Protein AF-A0A413Q393-F1 (afdb_monomer)

Radius of gyration: 30.69 Å; Cα contacts (8 Å, |Δi|>4): 27; chains: 1; bounding box: 62×21×84 Å

Solvent-accessible surface area (backbone atoms only — not comparable to full-atom values): 5600 Å² total; per-residue (Å²): 109,70,70,57,51,54,52,51,53,52,53,51,53,51,50,53,52,50,50,51,53,52,49,54,53,48,55,52,49,55,50,51,52,53,49,50,52,52,49,54,51,51,52,51,52,52,50,52,52,51,49,52,53,50,51,51,51,52,51,51,52,50,52,51,31,60,77,71,66,36,59,70,59,49,56,47,31,75,76,32,68,68,58,32,51,50,49,34,37,75,72,64,72,47,69,95,75,85,82,126

pLDDT: mean 90.75, std 11.18, range [36.12, 97.38]

Structure (mmCIF, N/CA/C/O backbone):
data_AF-A0A413Q393-F1
#
_entry.id   AF-A0A413Q393-F1
#
loop_
_atom_site.group_PDB
_atom_site.id
_atom_site.type_symbol
_atom_site.label_atom_id
_atom_site.label_alt_id
_atom_site.label_comp_id
_atom_site.label_asym_id
_atom_site.label_entity_id
_atom_site.label_seq_id
_atom_site.pdbx_PDB_ins_code
_atom_site.Cartn_x
_atom_site.Cartn_y
_atom_site.Cartn_z
_atom_site.occupancy
_atom_site.B_iso_or_equiv
_atom_site.auth_seq_id
_atom_site.auth_comp_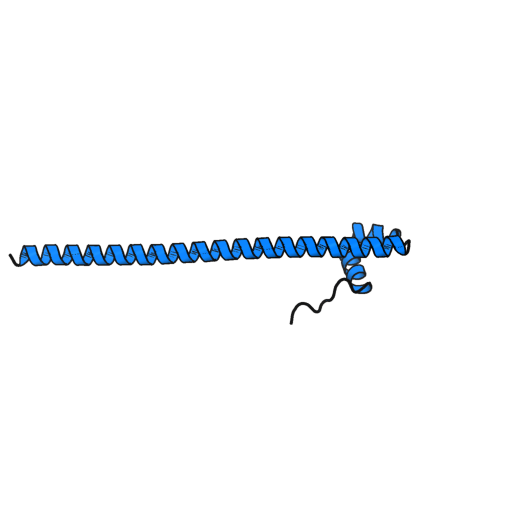id
_atom_site.auth_asym_id
_atom_site.auth_atom_id
_atom_site.pdbx_PDB_model_num
ATOM 1 N N . ILE A 1 1 ? 42.055 -0.809 -59.040 1.00 79.81 1 ILE A N 1
ATOM 2 C CA . ILE A 1 1 ? 40.576 -0.832 -59.170 1.00 79.81 1 ILE A CA 1
ATOM 3 C C . ILE A 1 1 ? 39.968 -1.900 -58.253 1.00 79.81 1 ILE A C 1
ATOM 5 O O . ILE A 1 1 ? 39.369 -1.517 -57.261 1.00 79.81 1 ILE A O 1
ATOM 9 N N . LEU A 1 2 ? 40.216 -3.202 -58.464 1.00 86.00 2 LEU A N 1
ATOM 10 C CA . LEU A 1 2 ? 39.637 -4.277 -57.629 1.00 86.00 2 LEU A CA 1
ATOM 11 C C . LEU A 1 2 ? 39.999 -4.199 -56.128 1.00 86.00 2 LEU A C 1
ATOM 13 O O . LEU A 1 2 ? 39.135 -4.355 -55.274 1.00 86.00 2 LEU A O 1
ATOM 17 N N . LYS A 1 3 ? 41.265 -3.906 -55.795 1.00 87.94 3 LYS A N 1
ATOM 18 C CA . LYS A 1 3 ? 41.727 -3.782 -54.397 1.00 87.94 3 LYS A CA 1
ATOM 19 C C . LYS A 1 3 ? 41.019 -2.659 -53.625 1.00 87.94 3 LYS A C 1
ATOM 21 O O . LYS A 1 3 ? 40.673 -2.848 -52.464 1.00 87.94 3 LYS A O 1
ATOM 26 N N . GLU A 1 4 ? 40.807 -1.515 -54.273 1.00 87.75 4 GLU A N 1
ATOM 27 C CA . GLU A 1 4 ? 40.109 -0.373 -53.667 1.00 87.75 4 GLU A CA 1
ATOM 28 C C . GLU A 1 4 ? 38.618 -0.670 -53.500 1.00 87.75 4 GLU A C 1
ATOM 30 O O . GLU A 1 4 ? 38.074 -0.445 -52.426 1.00 87.75 4 GLU A O 1
ATOM 35 N N . PHE A 1 5 ? 37.987 -1.293 -54.502 1.00 89.94 5 PHE A N 1
ATOM 36 C CA . PHE A 1 5 ? 36.597 -1.742 -54.410 1.00 89.94 5 PHE A CA 1
ATOM 37 C C . PHE A 1 5 ? 36.365 -2.676 -53.212 1.00 89.94 5 PHE A C 1
ATOM 39 O O . PHE A 1 5 ? 35.477 -2.433 -52.400 1.00 89.94 5 PHE A O 1
ATOM 46 N N . LEU A 1 6 ? 37.209 -3.701 -53.044 1.00 87.94 6 LEU A N 1
ATOM 47 C CA . LEU A 1 6 ? 37.102 -4.641 -51.921 1.00 87.94 6 LEU A CA 1
ATOM 48 C C . LEU A 1 6 ? 37.319 -3.961 -50.560 1.00 87.94 6 LEU A C 1
ATOM 50 O O . LEU A 1 6 ? 36.676 -4.325 -49.576 1.00 87.94 6 LEU A O 1
ATOM 54 N N . LYS A 1 7 ? 38.211 -2.965 -50.489 1.00 89.19 7 LYS A N 1
ATOM 55 C CA . LYS A 1 7 ? 38.469 -2.195 -49.265 1.00 89.19 7 LYS A CA 1
ATOM 56 C C . LYS A 1 7 ? 37.269 -1.323 -48.886 1.00 89.19 7 LYS A C 1
ATOM 58 O O . LYS A 1 7 ? 36.899 -1.304 -47.712 1.00 89.19 7 LYS A O 1
ATOM 63 N N . THR A 1 8 ? 36.665 -0.647 -49.862 1.00 89.25 8 THR A N 1
ATOM 64 C CA . THR A 1 8 ? 35.460 0.173 -49.678 1.00 89.25 8 THR A CA 1
ATOM 65 C C . THR A 1 8 ? 34.270 -0.686 -49.271 1.00 89.25 8 THR A C 1
ATOM 67 O O . THR A 1 8 ? 33.691 -0.440 -48.218 1.00 89.25 8 THR A O 1
ATOM 70 N N . TYR A 1 9 ? 33.987 -1.764 -50.007 1.00 88.50 9 TYR A N 1
ATOM 71 C CA . TYR A 1 9 ? 32.873 -2.665 -49.708 1.00 88.50 9 TYR A CA 1
ATOM 72 C C . TYR A 1 9 ? 32.985 -3.282 -48.308 1.00 88.50 9 TYR A C 1
ATOM 74 O O . TYR A 1 9 ? 32.033 -3.262 -47.534 1.00 88.50 9 TYR A O 1
ATOM 82 N N . ARG A 1 10 ? 34.181 -3.748 -47.915 1.00 88.88 10 ARG A N 1
ATOM 83 C CA . ARG A 1 10 ? 34.419 -4.230 -46.546 1.00 88.88 10 ARG A CA 1
ATOM 84 C C . ARG A 1 10 ? 34.153 -3.139 -45.506 1.00 88.88 10 ARG A C 1
ATOM 86 O O . ARG A 1 10 ? 33.557 -3.427 -44.477 1.00 88.88 10 ARG A O 1
ATOM 93 N N . SER A 1 11 ? 34.592 -1.903 -45.758 1.00 88.12 11 SER A N 1
ATOM 94 C CA . SER A 1 11 ? 34.341 -0.786 -44.841 1.00 88.12 11 SER A CA 1
ATOM 95 C C . SER A 1 11 ? 32.854 -0.462 -44.707 1.00 88.12 11 SER A C 1
ATOM 97 O O . SER A 1 11 ? 32.433 -0.094 -43.615 1.00 88.12 11 SER A O 1
ATOM 99 N N . GLU A 1 12 ? 32.082 -0.551 -45.785 1.00 88.44 12 GLU A N 1
ATOM 100 C CA . GLU A 1 12 ? 30.636 -0.311 -45.776 1.00 88.44 12 GLU A CA 1
ATOM 101 C C . GLU A 1 12 ? 29.897 -1.410 -45.013 1.00 88.44 12 GLU A C 1
ATOM 103 O O . GLU A 1 12 ? 29.092 -1.106 -44.136 1.00 88.44 12 GLU A O 1
ATOM 108 N N . VAL A 1 13 ? 30.242 -2.677 -45.261 1.00 87.00 13 VAL A N 1
ATOM 109 C CA . VAL A 1 13 ? 29.665 -3.823 -44.546 1.00 87.00 13 VAL A CA 1
ATOM 110 C C . VAL A 1 13 ? 29.960 -3.739 -43.048 1.00 87.00 13 VAL A C 1
ATOM 112 O O . VAL A 1 13 ? 29.045 -3.891 -42.246 1.00 87.00 13 VAL A O 1
ATOM 115 N N . THR A 1 14 ? 31.198 -3.429 -42.645 1.00 85.88 14 THR A N 1
ATOM 116 C CA . THR A 1 14 ? 31.534 -3.269 -41.219 1.00 85.88 14 THR A CA 1
ATOM 117 C C . THR A 1 14 ? 30.759 -2.123 -40.571 1.00 85.88 14 THR A C 1
ATOM 119 O O . THR A 1 14 ? 30.240 -2.304 -39.475 1.00 85.88 14 THR A O 1
ATOM 122 N N . LYS A 1 15 ? 30.629 -0.971 -41.242 1.00 88.25 15 LYS A N 1
ATOM 123 C CA . LYS A 1 15 ? 29.841 0.163 -40.726 1.00 88.25 15 LYS A CA 1
ATOM 124 C C . LYS A 1 15 ? 28.361 -0.183 -40.592 1.00 88.25 15 LYS A C 1
ATOM 126 O O . LYS A 1 15 ? 27.757 0.143 -39.580 1.00 88.25 15 LYS A O 1
ATOM 131 N N . SER A 1 16 ? 27.786 -0.862 -41.585 1.00 84.69 16 SER A N 1
ATOM 132 C CA . SER A 1 16 ? 26.391 -1.308 -41.532 1.00 84.69 16 SER A CA 1
ATOM 133 C C . SER A 1 16 ? 26.167 -2.323 -40.412 1.00 84.69 16 SER A C 1
ATOM 135 O O . SER A 1 16 ? 25.175 -2.222 -39.701 1.00 84.69 16 SER A O 1
ATOM 137 N N . MET A 1 17 ? 27.098 -3.260 -40.209 1.00 84.38 17 MET A N 1
ATOM 138 C CA . MET A 1 17 ? 27.038 -4.210 -39.095 1.00 84.38 17 MET A CA 1
ATOM 139 C C . MET A 1 17 ? 27.137 -3.510 -37.733 1.00 84.38 17 MET A C 1
ATOM 141 O O . MET A 1 17 ? 26.377 -3.847 -36.833 1.00 84.38 17 MET A O 1
ATOM 145 N N . GLN A 1 18 ? 28.037 -2.531 -37.585 1.00 87.12 18 GLN A N 1
ATOM 146 C CA . GLN A 1 18 ? 28.164 -1.731 -36.360 1.00 87.12 18 GLN A CA 1
ATOM 147 C C . GLN A 1 18 ? 26.887 -0.946 -36.063 1.00 87.12 18 GLN A C 1
ATOM 149 O O . GLN A 1 18 ? 26.397 -0.999 -34.943 1.00 87.12 18 GLN A O 1
ATOM 154 N N . LEU A 1 19 ? 26.319 -0.287 -37.076 1.00 88.75 19 LEU A N 1
ATOM 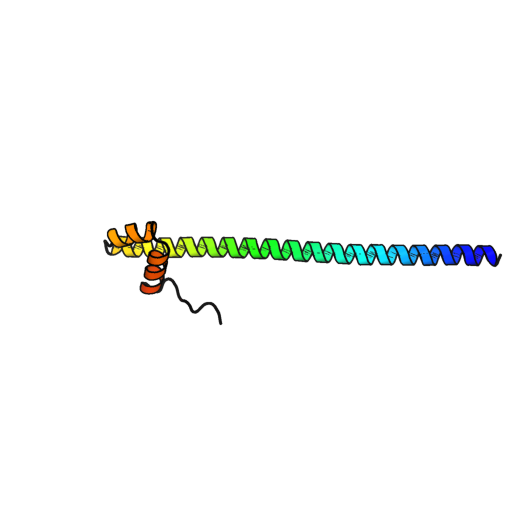155 C CA . LEU A 1 19 ? 25.087 0.482 -36.931 1.00 88.75 19 LEU A CA 1
ATOM 156 C C . LEU A 1 19 ? 23.902 -0.401 -36.518 1.00 88.75 19 LEU A C 1
ATOM 158 O O . LEU A 1 19 ? 23.144 -0.024 -35.633 1.00 88.75 19 LEU A O 1
ATOM 162 N N . ASN A 1 20 ? 23.767 -1.588 -37.118 1.00 86.62 20 ASN A N 1
ATOM 163 C CA . ASN A 1 20 ? 22.720 -2.539 -36.739 1.00 86.62 20 ASN A CA 1
ATOM 164 C C . ASN A 1 20 ? 22.893 -3.015 -35.289 1.00 86.62 20 ASN A C 1
ATOM 166 O O . ASN A 1 20 ? 21.928 -3.036 -34.540 1.00 86.62 20 ASN A O 1
ATOM 170 N N . TYR A 1 21 ? 24.124 -3.329 -34.872 1.00 86.44 21 TYR A N 1
ATOM 171 C CA . TYR A 1 21 ? 24.408 -3.729 -33.492 1.00 86.44 21 TYR A CA 1
ATOM 172 C C . TYR A 1 21 ? 24.121 -2.608 -32.481 1.00 86.44 21 TYR A C 1
ATOM 174 O O . TYR A 1 21 ? 23.578 -2.859 -31.407 1.00 86.44 21 TYR A O 1
ATOM 182 N N . GLU A 1 22 ? 24.477 -1.365 -32.809 1.00 89.38 22 G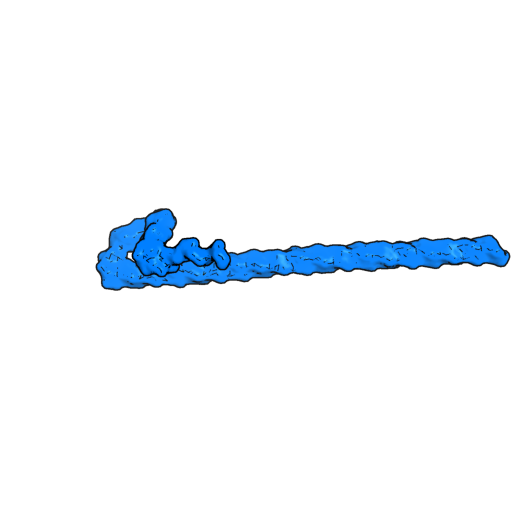LU A N 1
ATOM 183 C CA . GLU A 1 22 ? 24.167 -0.202 -31.973 1.00 89.38 22 GLU A CA 1
ATOM 184 C C . GLU A 1 22 ? 22.656 0.024 -31.859 1.00 89.38 22 GLU A C 1
ATOM 186 O O . GLU A 1 22 ? 22.172 0.294 -30.761 1.00 89.38 22 GLU A O 1
ATOM 191 N N . PHE A 1 23 ? 21.917 -0.146 -32.957 1.00 90.75 23 PHE A N 1
ATOM 192 C CA . PHE A 1 23 ? 20.460 -0.056 -32.976 1.00 90.75 23 PHE A CA 1
ATOM 193 C C . PHE A 1 23 ? 19.800 -1.159 -32.137 1.00 90.75 23 PHE A C 1
ATOM 195 O O . PHE A 1 23 ? 18.953 -0.860 -31.298 1.00 90.75 23 PHE A O 1
ATOM 202 N N . ASP A 1 24 ? 20.225 -2.414 -32.299 1.00 90.50 24 ASP A N 1
ATOM 203 C CA . ASP A 1 24 ? 19.716 -3.541 -31.507 1.00 90.50 24 ASP A CA 1
ATOM 204 C C . ASP A 1 24 ? 19.977 -3.317 -30.011 1.00 90.50 24 ASP A C 1
ATOM 206 O O . ASP A 1 24 ? 19.084 -3.493 -29.182 1.00 90.50 24 ASP A O 1
ATOM 210 N N . ARG A 1 25 ? 21.175 -2.827 -29.661 1.00 90.50 25 ARG A N 1
ATOM 211 C CA . ARG A 1 25 ? 21.525 -2.476 -28.281 1.00 90.50 25 ARG A CA 1
ATOM 212 C C . ARG A 1 25 ? 20.671 -1.331 -27.737 1.00 90.50 25 ARG A C 1
ATOM 214 O O . ARG A 1 25 ? 20.293 -1.372 -26.571 1.00 90.50 25 ARG A O 1
ATOM 221 N N . GLN A 1 26 ? 20.394 -0.299 -28.533 1.00 92.38 26 GLN A N 1
ATOM 222 C CA . GLN A 1 26 ? 19.506 0.794 -28.122 1.00 92.38 26 GLN A CA 1
ATOM 223 C C . GLN A 1 26 ? 18.092 0.287 -27.858 1.00 92.38 26 GLN A C 1
ATOM 225 O O . GLN A 1 26 ? 17.526 0.603 -26.817 1.00 92.38 26 GLN A O 1
ATOM 230 N N . LEU A 1 27 ? 17.562 -0.562 -28.738 1.00 92.50 27 LEU A N 1
ATOM 231 C CA . LEU A 1 27 ? 16.238 -1.149 -28.568 1.00 92.50 27 LEU A CA 1
ATOM 232 C C . LEU A 1 27 ? 16.148 -2.025 -27.307 1.00 92.50 27 LEU A C 1
ATOM 234 O O . LEU A 1 27 ? 15.124 -2.030 -26.627 1.00 92.50 27 LEU A O 1
ATOM 238 N N . GLU A 1 28 ? 17.202 -2.776 -26.982 1.00 92.38 28 GLU A N 1
ATOM 239 C CA . GLU A 1 28 ? 17.273 -3.544 -25.733 1.00 92.38 28 GLU A CA 1
ATOM 240 C C . GLU A 1 28 ? 17.275 -2.644 -24.494 1.00 92.38 28 GLU A C 1
ATOM 242 O O . GLU A 1 28 ? 16.573 -2.950 -23.530 1.00 92.38 28 GLU A O 1
ATOM 247 N N . LEU A 1 29 ? 18.018 -1.534 -24.531 1.00 92.44 29 LEU A N 1
ATOM 248 C CA . LEU A 1 29 ? 18.045 -0.554 -23.444 1.00 92.44 29 LEU A CA 1
ATOM 249 C C . LEU A 1 29 ? 16.676 0.106 -23.256 1.00 92.44 29 LEU A C 1
ATOM 251 O O . LEU A 1 29 ? 16.155 0.083 -22.151 1.00 92.44 29 LEU A O 1
ATOM 255 N N . GLU A 1 30 ? 16.041 0.578 -24.332 1.00 93.06 30 GLU A N 1
ATOM 256 C CA . GLU A 1 30 ? 14.699 1.177 -24.268 1.00 93.06 30 GLU A CA 1
ATOM 257 C C . GLU A 1 30 ? 13.658 0.205 -23.696 1.00 93.06 30 GLU A C 1
ATOM 259 O O . GLU A 1 30 ? 12.768 0.600 -22.946 1.00 93.06 30 GLU A O 1
ATOM 264 N N . ARG A 1 31 ? 13.764 -1.090 -24.025 1.00 93.75 31 ARG A N 1
ATOM 265 C CA . ARG A 1 31 ? 12.893 -2.122 -23.446 1.00 93.75 31 ARG A CA 1
ATOM 266 C C . ARG A 1 31 ? 13.158 -2.333 -21.963 1.00 93.75 31 ARG A C 1
ATOM 268 O O . ARG A 1 31 ? 12.201 -2.520 -21.219 1.00 93.75 31 ARG A O 1
ATOM 275 N N . ALA A 1 32 ? 14.423 -2.359 -21.552 1.00 93.25 32 ALA A N 1
ATOM 276 C CA . ALA A 1 32 ? 14.786 -2.491 -20.147 1.00 93.25 32 ALA A CA 1
ATOM 277 C C . ALA A 1 32 ? 14.257 -1.299 -19.338 1.00 93.25 32 ALA A C 1
ATOM 279 O O . ALA A 1 32 ? 13.576 -1.522 -18.339 1.00 93.25 32 ALA A O 1
ATOM 280 N N . ASP A 1 33 ? 14.461 -0.078 -19.836 1.00 93.25 33 ASP A N 1
ATOM 281 C CA . ASP A 1 33 ? 13.971 1.156 -19.217 1.00 93.25 33 ASP A CA 1
ATOM 282 C C . ASP A 1 33 ? 12.437 1.140 -19.110 1.00 93.25 33 ASP A C 1
ATOM 284 O O . ASP A 1 33 ? 11.881 1.368 -18.040 1.00 93.25 33 ASP A O 1
ATOM 288 N N . ALA A 1 34 ? 11.727 0.760 -20.178 1.00 94.56 34 ALA A N 1
ATOM 289 C CA . ALA A 1 34 ? 10.266 0.668 -20.158 1.00 94.56 34 ALA A CA 1
ATOM 290 C C . ALA A 1 34 ? 9.733 -0.389 -19.168 1.00 94.56 34 ALA A C 1
ATOM 292 O O . ALA A 1 34 ? 8.677 -0.198 -18.560 1.00 94.56 34 ALA A O 1
ATOM 293 N N . ILE A 1 35 ? 10.436 -1.516 -19.005 1.00 94.56 35 ILE A N 1
ATOM 294 C CA . ILE A 1 35 ? 10.084 -2.540 -18.010 1.00 94.56 35 ILE A CA 1
ATOM 295 C C . ILE A 1 35 ? 10.327 -2.009 -16.596 1.00 94.56 35 ILE A C 1
ATOM 297 O O . ILE A 1 35 ? 9.487 -2.223 -15.721 1.00 94.56 35 ILE A O 1
ATOM 301 N N . GLU A 1 36 ? 11.451 -1.332 -16.370 1.00 95.00 36 GLU A N 1
ATOM 302 C CA . GLU A 1 36 ? 11.793 -0.733 -15.081 1.0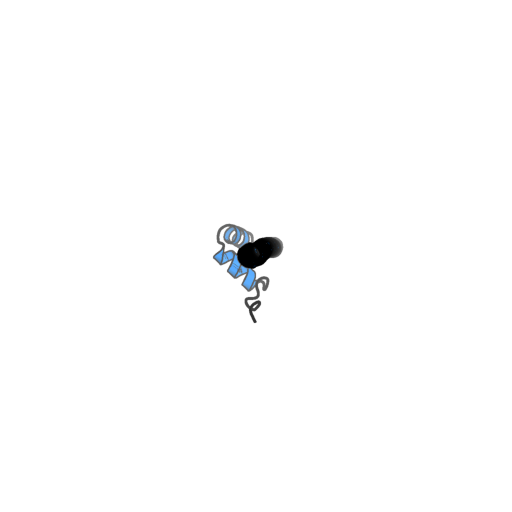0 95.00 36 GLU A CA 1
ATOM 303 C C . GLU A 1 36 ? 10.770 0.335 -14.681 1.00 95.00 36 GLU A C 1
ATOM 305 O O . GLU A 1 36 ? 10.199 0.252 -13.592 1.00 95.00 36 GLU A O 1
ATOM 310 N N . GLU A 1 37 ? 10.435 1.253 -15.590 1.00 94.44 37 GLU A N 1
ATOM 311 C CA . GLU A 1 37 ? 9.403 2.271 -15.375 1.00 94.44 37 GLU A CA 1
ATOM 312 C C . GLU A 1 37 ? 8.033 1.644 -15.091 1.00 94.44 37 GLU A C 1
ATOM 314 O O . GLU A 1 37 ? 7.335 2.054 -14.161 1.00 94.44 37 GLU A O 1
ATOM 319 N N . GLY A 1 38 ? 7.638 0.627 -15.863 1.00 96.44 38 GLY A N 1
ATOM 320 C CA . GLY A 1 38 ? 6.370 -0.073 -15.661 1.00 96.44 38 GLY A CA 1
ATOM 321 C C . GLY A 1 38 ? 6.297 -0.780 -14.305 1.00 96.44 38 GLY A C 1
ATOM 322 O O . GLY A 1 38 ? 5.261 -0.741 -13.636 1.00 96.44 38 GL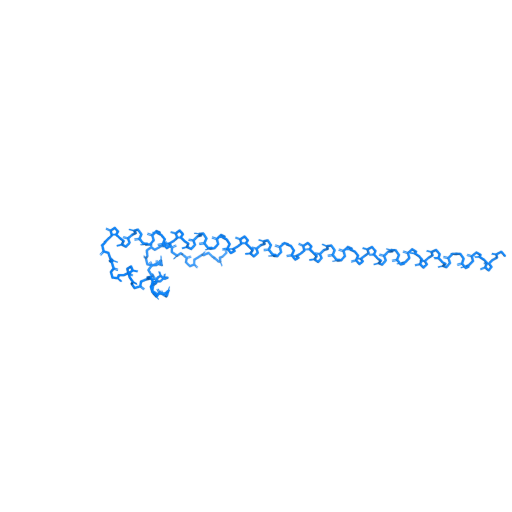Y A O 1
ATOM 323 N N . LEU A 1 39 ? 7.400 -1.391 -13.867 1.00 96.56 39 LEU A N 1
ATOM 324 C CA . LEU A 1 39 ? 7.500 -2.030 -12.558 1.00 96.56 39 LEU A CA 1
ATOM 325 C C . LEU A 1 39 ? 7.431 -0.999 -11.427 1.00 96.56 39 LEU A C 1
ATOM 327 O O . LEU A 1 39 ? 6.671 -1.192 -10.478 1.00 96.56 39 LEU A O 1
ATOM 331 N N . GLU A 1 40 ? 8.185 0.096 -11.526 1.00 96.81 40 GLU A N 1
ATOM 332 C CA . GLU A 1 40 ? 8.183 1.159 -10.521 1.00 96.81 40 GLU A CA 1
ATOM 333 C C . GLU A 1 40 ? 6.790 1.786 -10.383 1.00 96.81 40 GLU A C 1
ATOM 335 O O . GLU A 1 40 ? 6.276 1.931 -9.269 1.00 96.81 40 GLU A O 1
ATOM 340 N N . GLN A 1 41 ? 6.133 2.084 -11.508 1.00 95.69 41 GLN A N 1
ATOM 341 C CA . GLN A 1 41 ? 4.768 2.604 -11.518 1.00 95.69 41 GLN A CA 1
ATOM 342 C C . GLN A 1 41 ? 3.782 1.614 -10.900 1.00 95.69 41 GLN A C 1
ATOM 344 O O . GLN A 1 41 ? 2.975 2.013 -10.059 1.00 95.69 41 GLN A O 1
ATOM 349 N N . GLY A 1 42 ? 3.866 0.331 -11.260 1.00 97.38 42 GLY A N 1
ATOM 350 C CA . GLY A 1 42 ? 3.002 -0.710 -10.707 1.00 97.38 42 GLY A CA 1
ATOM 351 C C . GLY A 1 42 ? 3.163 -0.868 -9.194 1.00 97.38 42 GLY A C 1
ATOM 352 O O . GLY A 1 42 ? 2.169 -0.919 -8.469 1.00 97.38 42 GLY A O 1
ATOM 353 N N . ILE A 1 43 ? 4.403 -0.873 -8.694 1.00 96.75 43 ILE A N 1
ATOM 354 C CA . ILE A 1 43 ? 4.691 -0.935 -7.253 1.00 96.75 43 ILE A CA 1
ATOM 355 C C . ILE A 1 43 ? 4.135 0.299 -6.545 1.00 96.75 43 ILE A C 1
ATOM 357 O O . ILE A 1 43 ? 3.474 0.169 -5.513 1.00 96.75 43 ILE A O 1
ATOM 361 N N . LYS A 1 44 ? 4.374 1.493 -7.094 1.00 97.31 44 LYS A N 1
ATOM 362 C CA . LYS A 1 44 ? 3.901 2.747 -6.507 1.00 97.31 44 LYS A CA 1
ATOM 363 C C . LYS A 1 44 ? 2.377 2.788 -6.425 1.00 97.31 44 LYS A C 1
ATOM 365 O O . LYS A 1 44 ? 1.844 3.079 -5.358 1.00 97.31 44 LYS A O 1
ATOM 370 N N . GLN A 1 45 ? 1.691 2.451 -7.515 1.00 95.50 45 GLN A N 1
ATOM 371 C CA . GLN A 1 45 ? 0.229 2.411 -7.563 1.00 95.50 45 GLN A CA 1
ATOM 372 C C . GLN A 1 45 ? -0.341 1.373 -6.594 1.00 95.50 45 GLN A C 1
ATOM 374 O O . GLN A 1 45 ? -1.264 1.683 -5.846 1.00 95.50 45 GLN A O 1
ATOM 379 N N . GLY A 1 46 ? 0.229 0.165 -6.553 1.00 96.81 46 GLY A N 1
ATOM 380 C CA . GLY A 1 46 ? -0.217 -0.881 -5.633 1.00 96.81 46 GLY A CA 1
ATOM 381 C C . GLY A 1 46 ? -0.024 -0.500 -4.163 1.00 96.81 46 GLY A C 1
ATOM 382 O O . GLY A 1 46 ? -0.896 -0.764 -3.336 1.00 96.81 46 GLY A O 1
ATOM 383 N N . LEU A 1 47 ? 1.088 0.163 -3.831 1.00 96.56 47 LEU A N 1
ATOM 384 C CA . LEU A 1 47 ? 1.348 0.648 -2.476 1.00 96.56 47 LEU A CA 1
ATOM 385 C C . LEU A 1 47 ? 0.385 1.772 -2.076 1.00 96.56 47 LEU A C 1
ATOM 387 O O . LEU A 1 47 ? -0.130 1.754 -0.961 1.00 96.56 47 LEU A O 1
ATOM 391 N N . GLU A 1 48 ? 0.141 2.731 -2.970 1.00 97.25 48 GLU A N 1
ATOM 392 C CA . GLU A 1 48 ? -0.780 3.848 -2.738 1.00 97.25 48 GLU A CA 1
ATOM 393 C C . GLU A 1 48 ? -2.211 3.345 -2.517 1.00 97.25 48 GLU A C 1
ATOM 395 O O . GLU A 1 48 ? -2.814 3.652 -1.489 1.00 97.25 48 GLU A O 1
ATOM 400 N N . GLN A 1 49 ? -2.701 2.470 -3.401 1.00 93.56 49 GLN A N 1
ATOM 401 C CA . GLN A 1 49 ? -4.021 1.848 -3.269 1.00 93.56 49 GLN A CA 1
ATOM 402 C C . GLN A 1 49 ? -4.136 1.008 -1.994 1.00 93.56 49 GLN A C 1
ATOM 404 O O . GLN A 1 49 ? -5.124 1.112 -1.269 1.00 93.56 49 GLN A O 1
ATOM 409 N N . GLY A 1 50 ? -3.124 0.192 -1.685 1.00 95.25 50 GLY A N 1
ATOM 410 C CA . GLY A 1 50 ? -3.125 -0.637 -0.481 1.00 95.25 50 GLY A CA 1
ATOM 411 C C . GLY A 1 50 ? -3.104 0.186 0.810 1.00 95.25 50 GLY A C 1
ATOM 412 O O . GLY A 1 50 ? -3.746 -0.188 1.794 1.00 95.25 50 GLY A O 1
ATOM 413 N N . LEU A 1 51 ? -2.397 1.320 0.818 1.00 96.00 51 LEU A N 1
ATOM 414 C CA . LEU A 1 51 ? -2.365 2.232 1.959 1.00 96.00 51 LEU A CA 1
ATOM 415 C C . LEU A 1 51 ? -3.707 2.947 2.142 1.00 96.00 51 LEU A C 1
ATOM 417 O O . LEU A 1 51 ? -4.207 2.994 3.264 1.00 96.00 51 LEU A O 1
ATOM 421 N N . GLU A 1 52 ? -4.291 3.471 1.064 1.00 96.25 52 GLU A N 1
ATOM 422 C CA . GLU A 1 52 ? -5.588 4.153 1.096 1.00 96.25 52 GLU A CA 1
ATOM 423 C C . GLU A 1 52 ? -6.696 3.213 1.587 1.00 96.25 52 GLU A C 1
ATOM 425 O O . GLU A 1 52 ? -7.369 3.522 2.573 1.00 96.25 52 GLU A O 1
ATOM 430 N N . GLN A 1 53 ? -6.789 2.009 1.014 1.00 93.12 53 GLN A N 1
ATOM 431 C CA . GLN A 1 53 ? -7.717 0.970 1.475 1.00 93.12 53 GLN A CA 1
ATOM 432 C C . GLN A 1 53 ? -7.479 0.611 2.946 1.00 93.12 53 GLN A C 1
ATOM 434 O O . GLN A 1 53 ? -8.422 0.500 3.728 1.00 93.12 53 GLN A O 1
ATOM 439 N N . GLY A 1 54 ? -6.217 0.466 3.361 1.00 95.06 54 GLY A N 1
ATOM 440 C CA . GLY A 1 54 ? -5.872 0.192 4.754 1.00 95.06 54 GLY A CA 1
ATOM 441 C C . GLY A 1 54 ? -6.354 1.285 5.714 1.00 95.06 54 GLY A C 1
ATOM 442 O O . GLY A 1 54 ? -6.887 0.976 6.781 1.00 95.06 54 GLY A O 1
ATOM 443 N N . ILE A 1 55 ? -6.209 2.557 5.335 1.00 96.12 55 ILE A N 1
ATOM 444 C CA . ILE A 1 55 ? -6.681 3.704 6.121 1.00 96.12 55 ILE A CA 1
ATOM 445 C C . ILE A 1 55 ? -8.210 3.705 6.213 1.00 96.12 55 ILE A C 1
ATOM 447 O O . ILE A 1 55 ? -8.750 3.890 7.306 1.00 96.12 55 ILE A O 1
ATOM 451 N N . GLU A 1 56 ? -8.915 3.469 5.106 1.00 96.44 56 GLU A N 1
ATOM 452 C CA . GLU A 1 56 ? -10.380 3.400 5.089 1.00 96.44 56 GLU A CA 1
ATOM 453 C C . GLU A 1 56 ? -10.913 2.297 6.006 1.00 96.44 56 GLU A C 1
ATOM 455 O O . GLU A 1 56 ? -11.789 2.559 6.834 1.00 96.44 56 GLU A O 1
ATOM 460 N N . LEU A 1 57 ? -10.340 1.094 5.931 1.00 96.00 57 LEU A N 1
ATOM 461 C CA . LEU A 1 57 ? -10.726 -0.043 6.769 1.00 96.00 57 LEU A CA 1
ATOM 462 C C . LEU A 1 57 ? -10.522 0.243 8.261 1.00 96.00 57 LEU A C 1
ATOM 464 O O . LEU A 1 57 ? -11.400 -0.032 9.080 1.00 96.00 57 LEU A O 1
ATOM 468 N N . ILE A 1 58 ? -9.381 0.834 8.627 1.00 95.69 58 ILE A N 1
ATOM 469 C CA . ILE A 1 58 ? -9.092 1.209 10.018 1.00 95.69 58 ILE A CA 1
ATOM 470 C C . ILE A 1 58 ? -10.066 2.288 10.495 1.00 95.69 58 ILE A C 1
ATOM 472 O O . ILE A 1 58 ? -10.571 2.209 11.615 1.00 95.69 58 ILE A O 1
ATOM 476 N N . ASN A 1 59 ? -10.366 3.281 9.660 1.00 97.00 59 ASN A N 1
ATOM 477 C CA . ASN A 1 59 ? -11.319 4.329 10.005 1.00 97.00 59 ASN A CA 1
ATOM 478 C C . ASN A 1 59 ? -12.726 3.763 10.210 1.00 97.00 59 ASN A C 1
ATOM 480 O O . ASN A 1 59 ? -13.371 4.114 11.197 1.00 97.00 59 ASN A O 1
ATOM 484 N N . GLN A 1 60 ? -13.182 2.859 9.341 1.00 96.75 60 GLN A N 1
ATOM 485 C CA . GLN A 1 60 ? -14.467 2.174 9.495 1.00 96.75 60 GLN A CA 1
ATOM 486 C C . GLN A 1 60 ? -14.524 1.371 10.797 1.00 96.75 60 GLN A C 1
ATOM 488 O O . GLN A 1 60 ? -15.472 1.532 11.566 1.00 96.75 60 GLN A O 1
ATOM 493 N N . LEU A 1 61 ? -13.486 0.582 11.096 1.00 96.81 61 LEU A N 1
ATOM 494 C CA . LEU A 1 61 ? -13.398 -0.156 12.355 1.00 96.81 61 LEU A CA 1
ATOM 495 C C . LEU A 1 61 ? -13.471 0.786 13.561 1.00 96.81 61 LEU A C 1
ATOM 497 O O . LEU A 1 61 ? -14.234 0.543 14.494 1.00 96.81 61 LEU A O 1
ATOM 501 N N . ASN A 1 62 ? -12.713 1.883 13.535 1.00 97.06 62 ASN A N 1
ATOM 502 C CA . ASN A 1 62 ? -12.701 2.851 14.626 1.00 97.06 62 ASN A CA 1
ATOM 503 C C . ASN A 1 62 ? -14.084 3.482 14.834 1.00 97.06 62 ASN A C 1
ATOM 505 O O . ASN A 1 62 ? -14.511 3.624 15.976 1.00 97.06 62 ASN A O 1
ATOM 509 N N . GLN A 1 63 ? -14.804 3.822 13.761 1.00 97.38 63 GLN A N 1
ATOM 510 C CA . GLN A 1 63 ? -16.164 4.363 13.860 1.00 97.38 63 GLN A CA 1
ATOM 511 C C . GLN A 1 63 ? -17.138 3.359 14.483 1.00 97.38 63 GLN A C 1
ATOM 513 O O . GLN A 1 63 ? -17.909 3.734 15.366 1.00 97.38 63 GLN A O 1
ATOM 518 N N . ILE A 1 64 ? -17.067 2.084 14.086 1.00 96.62 64 ILE A N 1
ATOM 519 C CA . ILE A 1 64 ? -17.896 1.020 14.667 1.00 96.62 64 ILE A CA 1
ATOM 520 C C . ILE A 1 64 ? -17.614 0.896 16.167 1.00 96.62 64 ILE A C 1
ATOM 522 O O . ILE A 1 64 ? -18.532 1.039 16.975 1.00 96.62 64 ILE A O 1
ATOM 526 N N . LEU A 1 65 ? -16.346 0.731 16.555 1.00 97.00 65 LEU A N 1
ATOM 527 C CA . LEU A 1 65 ? -15.961 0.567 17.960 1.00 97.00 65 LEU A CA 1
ATOM 528 C C . LEU A 1 65 ? -16.335 1.784 18.817 1.00 97.00 65 LEU A C 1
ATOM 530 O O . L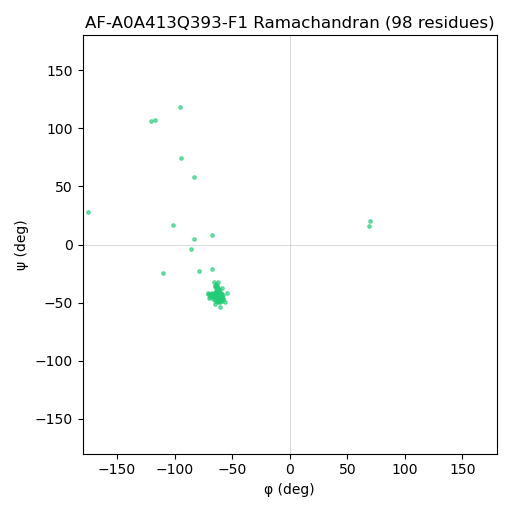EU A 1 65 ? -16.787 1.616 19.949 1.00 97.00 65 LEU A O 1
ATOM 534 N N . LEU A 1 66 ? -16.194 3.003 18.285 1.00 96.75 66 LEU A N 1
ATOM 535 C CA . LEU A 1 66 ? -16.631 4.227 18.960 1.00 96.75 66 LEU A CA 1
ATOM 536 C C . LEU A 1 66 ? -18.153 4.263 19.140 1.00 96.75 66 LEU A C 1
ATOM 538 O O . LEU A 1 66 ? -18.626 4.587 20.228 1.00 96.75 66 LEU A O 1
ATOM 542 N N . SER A 1 67 ? -18.917 3.905 18.104 1.00 96.88 67 SER A N 1
ATOM 543 C CA . SER A 1 67 ? -20.385 3.899 18.150 1.00 96.88 67 SER A CA 1
ATOM 544 C C . SER A 1 67 ? -20.952 2.858 19.120 1.00 96.88 67 SER A C 1
ATOM 546 O O . SER A 1 67 ? -21.969 3.103 19.765 1.00 96.88 67 SER A O 1
ATOM 548 N N . GLU A 1 68 ? -20.257 1.730 19.282 1.00 97.00 68 GLU A N 1
ATOM 549 C CA . GLU A 1 68 ? -20.614 0.661 20.218 1.00 97.00 68 GLU A CA 1
ATOM 550 C C . GLU A 1 68 ? -20.065 0.893 21.638 1.00 97.00 68 GLU A C 1
ATOM 552 O O . GLU A 1 68 ? -20.347 0.114 22.547 1.00 97.00 68 GLU A O 1
ATOM 557 N N . GLY A 1 69 ? -19.277 1.955 21.854 1.00 96.81 69 GLY A N 1
ATOM 558 C CA . GLY A 1 69 ? -18.650 2.256 23.145 1.00 96.81 69 GLY A CA 1
ATOM 559 C C . GLY A 1 69 ? -17.533 1.282 23.546 1.00 96.81 69 GLY A C 1
ATOM 560 O O . GLY A 1 69 ? -17.178 1.197 24.722 1.00 96.81 69 GLY A O 1
ATOM 561 N N . LYS A 1 70 ? -16.958 0.550 22.587 1.00 97.19 70 LYS A N 1
ATOM 562 C CA . LYS A 1 70 ? -15.907 -0.462 22.778 1.00 97.19 70 LYS A CA 1
ATOM 563 C C . LYS A 1 70 ? -14.508 0.161 22.844 1.00 97.19 70 LYS A C 1
ATOM 565 O O . LYS A 1 70 ? -13.612 -0.164 22.063 1.00 97.19 70 LYS A O 1
ATOM 570 N N . TYR A 1 71 ? -14.303 1.069 23.796 1.00 96.06 71 TYR A N 1
ATOM 571 C CA . TYR A 1 71 ? -13.047 1.819 23.932 1.00 96.06 71 TYR A CA 1
ATOM 572 C C . TYR A 1 71 ? -11.834 0.932 24.261 1.00 96.06 71 TYR A C 1
ATOM 574 O O . TYR A 1 71 ? -10.736 1.195 23.770 1.00 96.06 71 TYR A O 1
ATOM 582 N N . ASP A 1 72 ? -12.024 -0.143 25.033 1.00 96.62 72 ASP A N 1
ATOM 583 C CA . ASP A 1 72 ? -10.946 -1.084 25.368 1.00 96.62 72 ASP A CA 1
ATOM 584 C C . ASP A 1 72 ? -10.465 -1.866 24.137 1.00 96.62 72 ASP A C 1
ATOM 586 O O . ASP A 1 72 ? -9.259 -2.033 23.928 1.00 96.62 72 ASP A O 1
ATOM 590 N N . GLU A 1 73 ? -11.400 -2.304 23.286 1.00 96.44 73 GLU A N 1
ATOM 591 C CA . GLU A 1 73 ? -11.089 -2.982 22.023 1.00 96.44 73 GLU A CA 1
ATOM 592 C C . GLU A 1 73 ? -10.369 -2.031 21.064 1.00 96.44 73 GLU A C 1
ATOM 594 O O . GLU A 1 73 ? -9.346 -2.404 20.491 1.00 96.44 73 GLU A O 1
ATOM 599 N N . LEU A 1 74 ? -10.837 -0.780 20.961 1.00 96.38 74 LEU A N 1
ATOM 600 C CA . LEU A 1 74 ? -10.202 0.272 20.164 1.00 96.38 74 LEU A CA 1
ATOM 601 C C . LEU A 1 74 ? -8.758 0.523 20.618 1.00 96.38 74 LEU A C 1
ATOM 603 O O . LEU A 1 74 ? -7.829 0.540 19.806 1.00 96.38 74 LEU A O 1
ATOM 607 N N . GLN A 1 75 ? -8.544 0.673 21.928 1.00 96.56 75 GLN A N 1
ATOM 608 C CA . GLN A 1 75 ? -7.215 0.887 22.488 1.00 96.56 75 GLN A CA 1
ATOM 609 C C . GLN A 1 75 ? -6.298 -0.305 22.210 1.00 96.56 75 GLN A C 1
ATOM 611 O O . GLN A 1 75 ? -5.135 -0.114 21.842 1.00 96.56 75 GLN A O 1
ATOM 616 N N . LYS A 1 76 ? -6.798 -1.532 22.369 1.00 96.81 76 LYS A N 1
ATOM 617 C CA . LYS A 1 76 ? -6.025 -2.741 22.089 1.00 96.81 76 LYS A CA 1
ATOM 618 C C . LYS A 1 76 ? -5.687 -2.854 20.600 1.00 96.81 76 LYS A C 1
ATOM 620 O O . LYS A 1 76 ? -4.522 -3.049 20.272 1.00 96.81 76 LYS A O 1
ATOM 625 N N . ALA A 1 77 ? -6.654 -2.637 19.710 1.00 96.19 77 ALA A N 1
ATOM 626 C CA . ALA A 1 77 ? -6.465 -2.678 18.259 1.00 96.19 77 ALA A CA 1
ATOM 627 C C . ALA A 1 77 ? -5.473 -1.618 17.759 1.00 96.19 77 ALA A C 1
ATOM 629 O O . ALA A 1 77 ? -4.719 -1.871 16.827 1.00 96.19 77 ALA A O 1
ATOM 630 N N . SER A 1 78 ? -5.407 -0.452 18.408 1.00 94.75 78 SER A N 1
ATOM 631 C CA . SER A 1 78 ? -4.434 0.591 18.053 1.00 94.75 78 SER A CA 1
ATOM 632 C C . SER A 1 78 ? -2.971 0.209 18.335 1.00 94.75 78 SER A C 1
ATOM 634 O O . SER A 1 78 ? -2.059 0.807 17.768 1.00 94.75 78 SER A O 1
ATOM 636 N N . LYS A 1 79 ? -2.738 -0.769 19.221 1.00 95.56 79 LYS A N 1
ATOM 637 C CA . LYS A 1 79 ? -1.401 -1.200 19.669 1.00 95.56 79 LYS A CA 1
ATOM 638 C C . LYS A 1 79 ? -1.018 -2.585 19.157 1.00 95.56 79 LYS A C 1
ATOM 640 O O . LYS A 1 79 ? 0.166 -2.894 19.074 1.00 95.56 79 LYS A O 1
ATOM 645 N N . ASP A 1 80 ? -2.011 -3.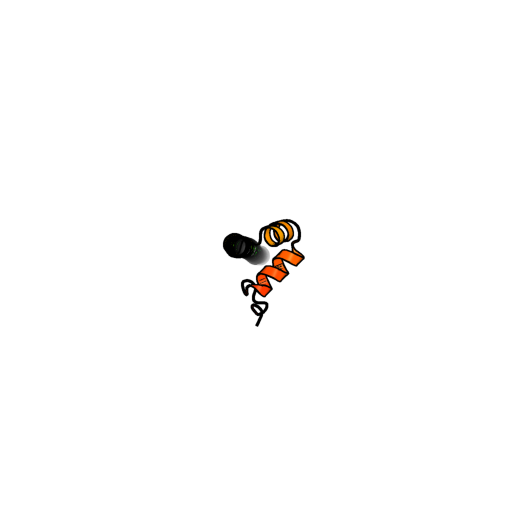408 18.842 1.00 97.19 80 ASP A N 1
ATOM 646 C CA . ASP A 1 80 ? -1.848 -4.791 18.421 1.00 97.19 80 ASP A CA 1
ATOM 647 C C . ASP A 1 80 ? -2.440 -4.985 17.022 1.00 97.19 80 ASP A C 1
ATOM 649 O O . ASP A 1 80 ? -3.657 -5.031 16.823 1.00 97.19 80 ASP A O 1
ATOM 653 N N . LYS A 1 81 ? -1.539 -5.120 16.045 1.00 94.38 81 LYS A N 1
ATOM 654 C CA . LYS A 1 81 ? -1.877 -5.307 14.633 1.00 94.38 81 LYS A CA 1
ATOM 655 C C . LYS A 1 81 ? -2.601 -6.628 14.369 1.00 94.38 81 LYS A C 1
ATOM 657 O O . LYS A 1 81 ? -3.452 -6.677 13.483 1.00 94.38 81 LYS A O 1
ATOM 662 N N . GLU A 1 82 ? -2.264 -7.704 15.078 1.00 95.19 82 GLU A N 1
ATOM 663 C CA . GLU A 1 82 ? -2.928 -9.000 14.889 1.00 95.19 82 GLU A CA 1
ATOM 664 C C . GLU A 1 82 ? -4.354 -8.943 15.424 1.00 95.19 82 GLU A C 1
ATOM 666 O O . GLU A 1 82 ? -5.293 -9.376 14.755 1.00 95.19 82 GLU A O 1
ATOM 671 N N . TYR A 1 83 ? -4.531 -8.316 16.586 1.00 96.44 83 TYR A N 1
ATOM 672 C CA . TYR A 1 83 ? -5.851 -8.077 17.148 1.00 96.44 83 TYR A CA 1
ATOM 673 C C . TYR A 1 83 ? -6.696 -7.139 16.272 1.00 96.44 83 TYR A C 1
ATOM 675 O O . TYR A 1 83 ? -7.865 -7.433 16.034 1.00 96.44 83 TYR A O 1
ATOM 683 N N . GLN A 1 84 ? -6.113 -6.070 15.715 1.00 96.19 84 GLN A N 1
ATOM 684 C CA . GLN A 1 84 ? -6.795 -5.203 14.746 1.00 96.19 84 GLN A CA 1
ATOM 685 C C . GLN A 1 84 ? -7.274 -5.991 13.523 1.00 96.19 84 GLN A C 1
ATOM 687 O O . GLN A 1 84 ? -8.431 -5.866 13.135 1.00 96.19 84 GLN A O 1
ATOM 692 N N . LYS A 1 85 ? -6.416 -6.836 12.938 1.00 95.25 85 LYS A N 1
ATOM 693 C CA . LYS A 1 85 ? -6.793 -7.698 11.807 1.00 95.25 85 LYS A CA 1
ATOM 694 C C . LYS A 1 85 ? -7.917 -8.664 12.164 1.00 95.25 85 LYS A C 1
ATOM 696 O O . LYS A 1 85 ? -8.829 -8.843 11.363 1.00 95.25 85 LYS A O 1
ATOM 701 N N . LYS A 1 86 ? -7.871 -9.257 13.360 1.00 95.12 86 LYS A N 1
ATOM 702 C CA . LYS A 1 86 ? -8.932 -10.140 13.852 1.00 95.12 86 LYS A CA 1
ATOM 703 C C . LYS A 1 86 ? -10.266 -9.401 13.933 1.00 95.12 86 LYS A C 1
ATOM 705 O O . LYS A 1 86 ? -11.254 -9.909 13.422 1.00 95.12 86 LYS A O 1
ATOM 710 N N . LEU A 1 87 ? -10.282 -8.195 14.503 1.00 95.50 87 LEU A N 1
ATOM 711 C CA . LEU A 1 87 ? -11.493 -7.374 14.556 1.00 95.50 87 LEU A CA 1
ATOM 712 C C . L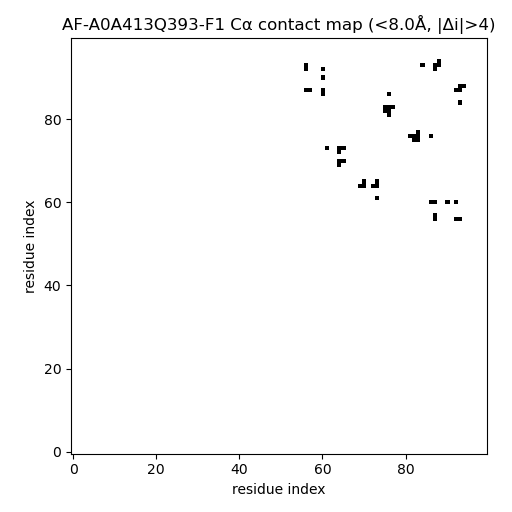EU A 1 87 ? -11.971 -6.973 13.157 1.00 95.50 87 LEU A C 1
ATOM 714 O O . LEU A 1 87 ? -13.155 -7.095 12.871 1.00 95.50 87 LEU A O 1
ATOM 718 N N . LEU A 1 88 ? -11.073 -6.558 12.258 1.00 95.62 88 LEU A N 1
ATOM 719 C CA . LEU A 1 88 ? -11.438 -6.266 10.868 1.00 95.62 88 LEU A CA 1
ATOM 720 C C . LEU A 1 88 ? -12.145 -7.462 10.207 1.00 95.62 88 LEU A C 1
ATOM 722 O O . LEU A 1 88 ? -13.146 -7.269 9.524 1.00 95.62 88 LEU A O 1
ATOM 726 N N . ALA A 1 89 ? -11.671 -8.689 10.436 1.00 94.81 89 ALA A N 1
ATOM 727 C CA . ALA A 1 89 ? -12.332 -9.898 9.945 1.00 94.81 89 ALA A CA 1
ATOM 728 C C . ALA A 1 89 ? -13.673 -10.175 10.657 1.00 94.81 89 ALA A C 1
ATOM 730 O O . ALA A 1 89 ? -14.659 -10.489 9.996 1.00 94.81 89 ALA A O 1
ATOM 731 N N . GLU A 1 90 ? -13.743 -10.018 11.983 1.00 93.69 90 GLU A N 1
ATOM 732 C CA . GLU A 1 90 ? -14.971 -10.224 12.774 1.00 93.69 90 GLU A CA 1
ATOM 733 C C . GLU A 1 90 ? -16.106 -9.274 12.362 1.00 93.69 90 GLU A C 1
ATOM 735 O O . GLU A 1 90 ? -17.255 -9.703 12.262 1.00 93.69 90 GLU A O 1
ATOM 740 N N . TYR A 1 91 ? -15.793 -8.011 12.057 1.00 93.38 91 TYR A N 1
ATOM 741 C CA . TYR A 1 91 ? -16.756 -7.032 11.538 1.00 93.38 91 TYR A CA 1
ATOM 742 C C . TYR A 1 91 ? -16.974 -7.134 10.017 1.00 93.38 91 TYR A C 1
ATOM 744 O O . TYR A 1 91 ? -17.687 -6.311 9.446 1.00 93.38 91 TYR A O 1
ATOM 752 N N . GLY A 1 92 ? -16.375 -8.123 9.342 1.00 92.94 92 GLY A N 1
ATOM 753 C CA . GLY A 1 92 ? -16.530 -8.343 7.899 1.00 92.94 92 GLY A CA 1
ATOM 754 C C . GLY A 1 92 ? -15.890 -7.267 7.014 1.00 92.94 92 GLY A C 1
ATOM 755 O O . GLY A 1 92 ? -16.202 -7.182 5.829 1.00 92.94 92 GLY A O 1
ATOM 756 N N . LEU A 1 93 ? -14.999 -6.448 7.578 1.00 91.88 93 LEU A N 1
ATOM 757 C CA . LEU A 1 93 ? -14.238 -5.413 6.873 1.00 91.88 93 LEU A CA 1
ATOM 758 C C . LEU A 1 93 ? -13.048 -6.011 6.106 1.00 91.88 93 LEU A C 1
ATOM 760 O O . LEU A 1 93 ? -12.568 -5.430 5.138 1.00 91.88 93 LEU A O 1
ATOM 764 N N . LEU A 1 94 ? -12.585 -7.195 6.512 1.00 86.69 94 LEU A N 1
ATOM 765 C CA . LEU A 1 94 ? -11.534 -7.946 5.836 1.00 86.69 94 LEU A CA 1
ATOM 766 C C . LEU A 1 94 ? -12.102 -9.275 5.322 1.00 86.69 94 LEU A C 1
ATOM 768 O O . LEU A 1 94 ? -12.349 -10.188 6.105 1.00 86.69 94 LEU A O 1
ATOM 772 N N . ASN A 1 95 ? -12.287 -9.401 4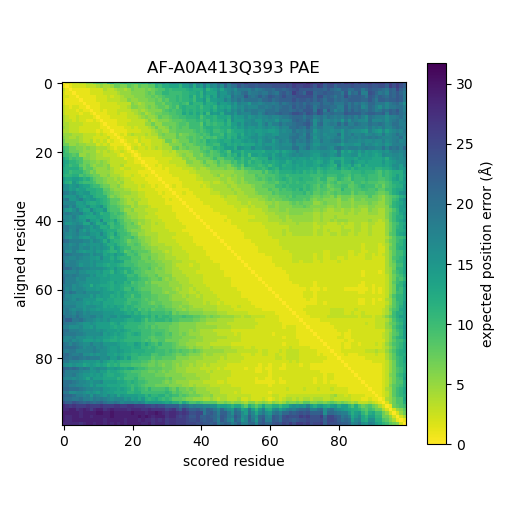.007 1.00 67.94 95 ASN A N 1
ATOM 773 C CA . ASN A 1 95 ? -12.610 -10.682 3.377 1.00 67.94 95 ASN A CA 1
ATOM 774 C C . ASN A 1 95 ? -11.324 -11.335 2.861 1.00 67.94 95 ASN A C 1
ATOM 776 O O . ASN A 1 95 ? -10.694 -10.819 1.942 1.00 67.94 95 ASN A O 1
ATOM 780 N N . GLU A 1 96 ? -10.979 -12.516 3.375 1.00 57.41 96 GLU A N 1
ATOM 781 C CA . GLU A 1 96 ? -9.825 -13.321 2.927 1.00 57.41 96 GLU A CA 1
ATOM 782 C C . GLU A 1 96 ? -9.966 -13.882 1.489 1.00 57.41 96 GLU A C 1
ATOM 784 O O . GLU A 1 96 ? -9.152 -14.687 1.052 1.00 57.41 96 GLU A O 1
ATOM 789 N N . LYS A 1 97 ? -10.991 -13.470 0.726 1.00 49.78 97 LYS A N 1
ATOM 790 C CA . LYS A 1 97 ? -11.332 -14.013 -0.602 1.00 49.78 97 LYS A CA 1
ATOM 791 C C . LYS A 1 97 ? -10.893 -13.167 -1.802 1.00 49.78 97 LYS A C 1
ATOM 793 O O . LYS A 1 97 ? -11.398 -13.371 -2.900 1.00 49.78 97 LYS A O 1
ATOM 798 N N . GLN A 1 98 ? -9.972 -12.224 -1.640 1.00 43.91 98 GLN A N 1
ATOM 799 C CA . GLN A 1 98 ? -9.400 -11.507 -2.787 1.00 43.91 98 GLN A CA 1
ATOM 800 C C . GLN A 1 98 ? -8.099 -12.183 -3.227 1.00 43.91 98 GLN A C 1
ATOM 802 O O . GLN A 1 98 ? -7.004 -11.722 -2.919 1.00 43.91 98 GLN A O 1
ATOM 807 N N . GLY A 1 99 ? -8.239 -13.333 -3.888 1.00 46.78 99 GLY A N 1
ATOM 808 C CA . GLY A 1 99 ? -7.117 -14.133 -4.381 1.00 46.78 99 GLY A CA 1
ATOM 809 C C . GLY A 1 99 ? -7.524 -15.350 -5.218 1.00 46.78 99 GLY A C 1
ATOM 810 O O . GLY A 1 99 ? -6.795 -16.338 -5.204 1.00 46.78 99 GLY A O 1
ATOM 811 N N . GLU A 1 100 ? -8.674 -15.297 -5.901 1.00 36.12 100 GLU A N 1
ATOM 812 C CA . GLU A 1 100 ? -9.064 -16.254 -6.955 1.00 36.12 100 GLU A CA 1
ATOM 813 C C . GLU A 1 100 ? -9.100 -15.551 -8.315 1.00 36.12 100 GLU A C 1
ATOM 815 O O . GLU A 1 100 ? -9.654 -14.428 -8.377 1.00 36.12 100 GLU A O 1
#

Foldseek 3Di:
DVVVVVVVVVVVVVVVVVVVVVVVVVVVVVVVVVVVVVVVVVVVVVVVVVVVLVVVLLVVLLVVCVVVVVVVLNVCVVVDVVSVVVSCVVVVVDDPPPPD

Organism: NCBI:txid39491

Sequence (100 aa):
ILKEFLKTYRSEVTKSMQLNYEFDRQLELERADAIEEGLEQGIKQGLEQGLEQGIELINQLNQILLSEGKYDELQKASKDKEYQKKLLAEYGLLNEKQGE

Secondary structure (DSSP, 8-state):
-HHHHHHHHHHHHHHHHHHHHHHHHHHHHHHHHHHHHHHHHHHHHHHHHHHHHHHHHHHHHHHHHHHTT-HHHHHHHHH-HHHHHHHHHHTTS--TT---

Mean predicted aligned error: 8.64 Å